Protein AF-A0A327K2B7-F1 (afdb_monomer_lite)

InterPro domains:
  IPR031571 Flp pilus assembly protein RcpC/CpaB domain [PF16976] (1-50)

Sequence (84 aa):
MRVLAVDQTVQEREGEPVVIGKTATLEVTPREAEVVTAAASSGTLSLALRSMADADDADTAIDRNRSSTVKVIRFGDEQLVKTQ

Structure (mmCIF, N/CA/C/O backbone):
data_AF-A0A327K2B7-F1
#
_entry.id   AF-A0A327K2B7-F1
#
loop_
_atom_site.group_PDB
_atom_site.id
_atom_site.type_symbol
_atom_site.label_atom_id
_atom_site.label_alt_id
_atom_site.label_comp_id
_atom_site.label_asym_id
_atom_site.label_entity_id
_atom_site.label_seq_id
_atom_site.pdbx_PDB_ins_code
_atom_site.Cartn_x
_atom_site.Cartn_y
_atom_site.Cartn_z
_atom_site.occupancy
_atom_site.B_iso_or_equiv
_atom_site.auth_seq_id
_atom_site.auth_comp_id
_atom_site.auth_asym_id
_atom_site.auth_atom_id
_atom_site.pdbx_PDB_model_num
ATOM 1 N N . MET A 1 1 ? 5.547 -2.500 -6.126 1.00 87.69 1 MET A N 1
ATOM 2 C CA . MET A 1 1 ? 4.804 -1.478 -5.349 1.00 87.69 1 MET A CA 1
ATOM 3 C C . MET A 1 1 ? 5.226 -1.445 -3.884 1.00 87.69 1 MET A C 1
ATOM 5 O O . MET A 1 1 ? 5.416 -2.504 -3.292 1.00 87.69 1 MET A O 1
ATOM 9 N N . ARG A 1 2 ? 5.325 -0.249 -3.293 1.00 90.50 2 ARG A N 1
ATOM 10 C CA . ARG A 1 2 ? 5.558 -0.018 -1.851 1.00 90.50 2 ARG A CA 1
ATOM 11 C C . ARG A 1 2 ? 4.556 1.013 -1.321 1.00 90.50 2 ARG A C 1
ATOM 13 O O . ARG A 1 2 ? 3.942 1.729 -2.104 1.00 90.50 2 ARG A O 1
ATOM 20 N N . VAL A 1 3 ? 4.386 1.100 -0.006 1.00 91.31 3 VAL A N 1
ATOM 21 C CA . VAL A 1 3 ? 3.565 2.138 0.643 1.00 91.31 3 VAL A CA 1
ATOM 22 C C . VAL A 1 3 ? 4.496 3.235 1.156 1.00 91.31 3 VAL A C 1
ATOM 24 O O . VAL A 1 3 ? 5.460 2.930 1.852 1.00 91.31 3 VAL A O 1
ATOM 27 N N . LEU A 1 4 ? 4.212 4.493 0.810 1.00 91.12 4 LEU A N 1
ATOM 28 C CA . LEU A 1 4 ? 4.984 5.671 1.230 1.00 91.12 4 LEU A CA 1
ATOM 29 C C . LEU A 1 4 ? 4.402 6.342 2.472 1.00 91.12 4 LEU A C 1
ATOM 31 O O . LEU A 1 4 ? 5.146 6.854 3.303 1.00 91.12 4 LEU A O 1
ATOM 35 N N . ALA A 1 5 ? 3.074 6.371 2.585 1.00 89.44 5 ALA A N 1
ATOM 36 C CA . ALA A 1 5 ? 2.379 7.011 3.694 1.00 89.44 5 ALA A CA 1
ATOM 37 C C . ALA A 1 5 ? 1.041 6.325 3.971 1.00 89.44 5 ALA A C 1
ATOM 39 O O . ALA A 1 5 ? 0.433 5.751 3.066 1.00 89.44 5 ALA A O 1
ATOM 40 N N . VAL A 1 6 ? 0.574 6.425 5.215 1.00 87.88 6 VAL A N 1
ATOM 41 C CA . VAL A 1 6 ? -0.761 5.996 5.638 1.00 87.88 6 VAL A CA 1
ATOM 42 C C . VAL A 1 6 ? -1.375 7.117 6.471 1.00 87.88 6 VAL A C 1
ATOM 44 O O . VAL A 1 6 ? -0.745 7.594 7.411 1.00 87.88 6 VAL A O 1
ATOM 47 N N . ASP A 1 7 ? -2.595 7.530 6.132 1.00 84.44 7 ASP A N 1
ATOM 48 C CA . ASP A 1 7 ? -3.390 8.445 6.952 1.00 84.44 7 ASP A CA 1
ATOM 49 C C . ASP A 1 7 ? -3.950 7.670 8.147 1.00 84.44 7 ASP A C 1
ATOM 51 O O . ASP A 1 7 ? -4.943 6.941 8.038 1.00 84.44 7 ASP A O 1
ATOM 55 N N . GLN A 1 8 ? -3.218 7.749 9.255 1.00 76.88 8 GLN A N 1
ATOM 56 C CA . GLN A 1 8 ? -3.479 7.025 10.487 1.00 76.88 8 GLN A CA 1
ATOM 57 C C . GLN A 1 8 ? -4.212 7.922 11.480 1.00 76.88 8 GLN A C 1
ATOM 59 O O . GLN A 1 8 ? -3.693 8.941 11.927 1.00 76.88 8 GLN A O 1
ATOM 64 N N . THR A 1 9 ? -5.408 7.500 11.884 1.00 74.94 9 THR A N 1
ATOM 65 C CA . THR A 1 9 ? -6.081 8.058 13.059 1.00 74.94 9 THR A CA 1
ATOM 66 C C . THR A 1 9 ? -5.860 7.119 14.237 1.00 74.94 9 THR A C 1
ATOM 68 O O . THR A 1 9 ? -6.209 5.939 14.161 1.00 74.94 9 THR A O 1
ATOM 71 N N . VAL A 1 10 ? -5.299 7.635 15.329 1.00 74.56 10 VAL A N 1
ATOM 72 C CA . VAL A 1 10 ? -5.202 6.898 16.594 1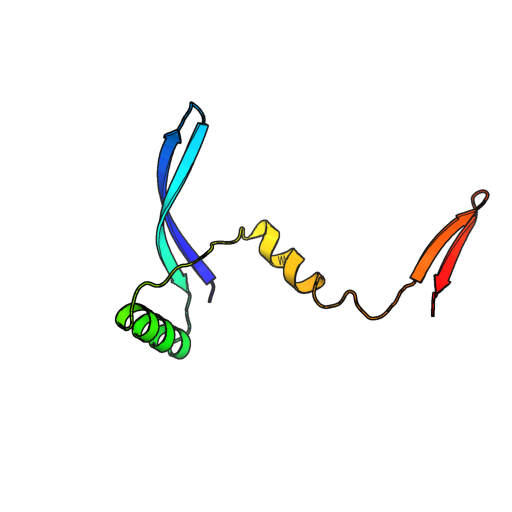.00 74.56 10 VAL A CA 1
ATOM 73 C C . VAL A 1 10 ? -6.559 6.973 17.288 1.00 74.56 10 VAL A C 1
ATOM 75 O O . VAL A 1 10 ? -7.077 8.066 17.516 1.00 74.56 10 VAL A O 1
ATOM 78 N N . GLN A 1 11 ? -7.154 5.823 17.588 1.00 70.75 11 GLN A N 1
ATOM 79 C CA . GLN A 1 11 ? -8.389 5.717 18.363 1.00 70.75 11 GLN A CA 1
ATOM 80 C C . GLN A 1 11 ? -8.156 4.804 19.558 1.00 70.75 11 GLN A C 1
ATOM 82 O O . GLN A 1 11 ? -7.462 3.803 19.439 1.00 70.75 11 GLN A O 1
ATOM 87 N N . GLU A 1 12 ? -8.761 5.112 20.698 1.00 75.19 12 GLU A N 1
ATOM 88 C CA . GLU A 1 12 ? -8.772 4.186 21.826 1.00 75.19 12 GLU A CA 1
ATOM 89 C C . GLU A 1 12 ? -9.940 3.218 21.671 1.00 75.19 12 GLU A C 1
ATOM 91 O O . GLU A 1 12 ? -11.104 3.624 21.611 1.00 75.19 12 GLU A O 1
ATOM 96 N N . ARG A 1 13 ? -9.634 1.924 21.616 1.00 73.69 13 ARG A N 1
ATOM 97 C CA . ARG A 1 13 ? -10.636 0.869 21.707 1.00 73.69 13 ARG A CA 1
ATOM 98 C C . ARG A 1 13 ? -10.300 0.014 22.915 1.00 73.69 13 ARG A C 1
ATOM 100 O O . ARG A 1 13 ? -9.202 -0.512 23.001 1.00 73.69 13 ARG A O 1
ATOM 107 N N . GLU A 1 14 ? -11.246 -0.109 23.846 1.00 78.44 14 GLU A N 1
ATOM 108 C CA . GLU A 1 14 ? -11.083 -0.946 25.050 1.00 78.44 14 GLU A CA 1
ATOM 109 C C . GLU A 1 14 ? -9.864 -0.544 25.917 1.00 78.44 14 GLU A C 1
ATOM 111 O O . GLU A 1 14 ? -9.327 -1.351 26.665 1.00 78.44 14 GLU A O 1
ATOM 116 N N . GLY A 1 15 ? -9.454 0.730 25.847 1.00 81.44 15 GLY A N 1
ATOM 117 C CA . GLY A 1 15 ? -8.289 1.263 26.565 1.00 81.44 15 GLY A CA 1
ATOM 118 C C . GLY A 1 15 ? -6.949 1.062 25.849 1.00 81.44 15 GLY A C 1
ATOM 119 O O . GLY A 1 15 ? -5.927 1.509 26.365 1.00 81.44 15 GLY A O 1
ATOM 120 N N . GLU A 1 16 ? -6.937 0.442 24.664 1.00 77.00 16 GLU A N 1
ATOM 121 C CA . GLU A 1 16 ? -5.736 0.272 23.845 1.00 77.00 16 GLU A CA 1
ATOM 122 C C . GLU A 1 16 ? -5.732 1.236 22.645 1.00 77.00 16 GLU A C 1
ATOM 124 O O . GLU A 1 16 ? -6.759 1.396 21.970 1.00 77.00 16 GLU A O 1
ATOM 129 N N . PRO A 1 17 ? -4.591 1.884 22.339 1.00 70.44 17 PRO A N 1
ATOM 130 C CA . PRO A 1 17 ? -4.464 2.724 21.158 1.00 70.44 17 PRO A CA 1
ATOM 131 C C . PRO A 1 17 ? -4.448 1.848 19.898 1.00 70.44 17 PRO A C 1
ATOM 133 O O . PRO A 1 17 ? -3.463 1.183 19.584 1.00 70.44 17 PRO A O 1
ATOM 136 N N . VAL A 1 18 ? -5.542 1.872 19.144 1.00 76.00 18 VAL A N 1
ATOM 137 C CA . VAL A 1 18 ? -5.672 1.230 17.838 1.00 76.00 18 VAL A CA 1
ATOM 138 C C . VAL A 1 18 ? -5.410 2.259 16.746 1.00 76.00 18 VAL A C 1
ATOM 140 O O . VAL A 1 18 ? -6.056 3.304 16.660 1.00 76.00 18 VAL A O 1
ATOM 143 N N . VAL A 1 19 ? -4.464 1.941 15.869 1.00 69.50 19 VAL A N 1
ATOM 144 C CA . VAL A 1 19 ? -4.144 2.763 14.705 1.00 69.50 19 VAL A CA 1
ATOM 145 C C . VAL A 1 19 ? -5.013 2.325 13.530 1.00 69.50 19 VAL A C 1
ATOM 147 O O . VAL A 1 19 ? -4.842 1.228 13.001 1.00 69.50 19 VAL A O 1
ATOM 150 N N . ILE A 1 20 ? -5.939 3.182 13.098 1.00 75.31 20 ILE A N 1
ATOM 151 C CA . ILE A 1 20 ? -6.773 2.926 11.919 1.00 75.31 20 ILE A CA 1
ATOM 152 C C . ILE A 1 20 ? -6.235 3.754 10.755 1.00 75.31 20 ILE A C 1
ATOM 154 O O . ILE A 1 20 ? -6.394 4.974 10.721 1.00 75.31 20 ILE A O 1
ATOM 158 N N . GLY A 1 21 ? -5.608 3.078 9.793 1.00 71.94 21 GLY A N 1
ATOM 159 C CA . GLY A 1 21 ? -5.232 3.666 8.510 1.00 71.94 21 GLY A CA 1
ATOM 160 C C . GLY A 1 21 ? -6.400 3.609 7.530 1.00 71.94 21 GLY A C 1
ATOM 161 O O . GLY A 1 21 ? -6.790 2.513 7.135 1.00 71.94 21 GLY A O 1
ATOM 162 N N . LYS A 1 22 ? -6.972 4.753 7.138 1.00 74.56 22 LYS A N 1
ATOM 163 C CA . LYS A 1 22 ? -8.076 4.782 6.151 1.00 74.56 22 LYS A CA 1
ATOM 164 C C . LYS A 1 22 ? -7.592 4.937 4.711 1.00 74.56 22 LYS A C 1
ATOM 166 O O . LYS A 1 22 ? -8.253 4.457 3.795 1.00 74.56 22 LYS A O 1
ATOM 171 N N . THR A 1 23 ? -6.438 5.573 4.524 1.00 85.31 23 THR A N 1
ATOM 172 C CA . THR A 1 23 ? -5.892 5.913 3.205 1.00 85.31 23 THR A CA 1
ATOM 173 C C . THR A 1 23 ? -4.406 5.590 3.169 1.00 85.31 23 THR A C 1
ATOM 175 O O . THR A 1 23 ? -3.706 5.852 4.144 1.00 85.31 23 THR A O 1
ATOM 178 N N . ALA A 1 24 ? -3.909 5.049 2.056 1.00 89.50 24 ALA A N 1
ATOM 179 C CA . ALA A 1 24 ? -2.487 4.793 1.842 1.00 89.50 24 ALA A CA 1
ATOM 180 C C . ALA A 1 24 ? -2.011 5.414 0.522 1.00 89.50 24 ALA A C 1
ATOM 182 O O . ALA A 1 24 ? -2.704 5.338 -0.492 1.00 89.50 24 ALA A O 1
ATOM 183 N N . THR A 1 25 ? -0.812 5.992 0.533 1.00 91.75 25 THR A N 1
ATOM 184 C CA . THR A 1 25 ? -0.122 6.511 -0.655 1.00 91.75 25 THR A CA 1
ATOM 185 C C . THR A 1 25 ? 0.878 5.468 -1.137 1.00 91.75 25 THR A C 1
ATOM 187 O O . THR A 1 25 ? 1.732 5.036 -0.361 1.00 91.75 25 THR A O 1
ATOM 190 N N . LEU A 1 26 ? 0.786 5.061 -2.405 1.00 93.56 26 LEU A N 1
ATOM 191 C CA . LEU A 1 26 ? 1.605 3.991 -2.980 1.00 93.56 26 LEU A CA 1
ATOM 192 C C . LEU A 1 26 ? 2.715 4.544 -3.882 1.00 93.56 26 LEU A C 1
ATOM 194 O O . LEU A 1 26 ? 2.472 5.411 -4.717 1.00 93.56 26 LEU A O 1
ATOM 198 N N . GLU A 1 27 ? 3.915 3.987 -3.749 1.00 94.88 27 GLU A N 1
ATOM 199 C CA . GLU A 1 27 ? 4.988 4.103 -4.733 1.00 94.88 27 GLU A CA 1
ATOM 200 C C . GLU A 1 27 ? 4.798 3.027 -5.804 1.00 94.88 27 GLU A C 1
ATOM 202 O O . GLU A 1 27 ? 4.830 1.820 -5.514 1.00 94.88 27 GLU A O 1
ATOM 207 N N . VAL A 1 28 ? 4.584 3.473 -7.040 1.00 96.69 28 VAL A N 1
ATOM 208 C CA . VAL A 1 28 ? 4.266 2.619 -8.186 1.00 96.69 28 VAL A CA 1
ATOM 209 C C . VAL A 1 28 ? 5.002 3.090 -9.438 1.00 96.69 28 VAL A C 1
ATOM 211 O O . VAL A 1 28 ? 5.262 4.277 -9.625 1.00 96.69 28 VAL A O 1
ATOM 214 N N . THR A 1 29 ? 5.304 2.153 -10.328 1.00 97.88 29 THR A N 1
ATOM 215 C CA . THR A 1 29 ? 5.718 2.438 -11.708 1.00 97.88 29 THR A CA 1
ATOM 216 C C . THR A 1 29 ? 4.517 2.872 -12.568 1.00 97.88 29 THR A C 1
ATOM 218 O O . THR A 1 29 ? 3.375 2.593 -12.198 1.00 97.88 29 THR A O 1
ATOM 221 N N . PRO A 1 30 ? 4.722 3.486 -13.754 1.00 97.50 30 PRO A N 1
ATOM 222 C CA . PRO A 1 30 ? 3.611 3.872 -14.634 1.00 97.50 30 PRO A CA 1
ATOM 223 C C . PRO A 1 30 ? 2.681 2.704 -14.992 1.00 97.50 30 PRO A C 1
ATOM 225 O O . PRO A 1 30 ? 1.463 2.823 -14.906 1.00 97.50 30 PRO A O 1
ATOM 228 N N . ARG A 1 31 ? 3.257 1.535 -15.297 1.00 97.19 31 ARG A N 1
ATOM 229 C CA . ARG A 1 31 ? 2.492 0.318 -15.598 1.00 97.19 31 ARG A CA 1
ATOM 230 C C . ARG A 1 31 ? 1.684 -0.172 -14.394 1.00 97.19 31 ARG A C 1
ATOM 232 O O . ARG A 1 31 ? 0.552 -0.614 -14.546 1.00 97.19 31 ARG A O 1
ATOM 239 N N . GLU A 1 32 ? 2.268 -0.128 -13.201 1.00 97.06 32 GLU A N 1
ATOM 240 C CA . GLU A 1 32 ? 1.582 -0.494 -11.958 1.00 97.06 32 GLU A CA 1
ATOM 241 C C . GLU A 1 32 ? 0.427 0.472 -11.641 1.00 97.06 32 GLU A C 1
ATOM 243 O O . GLU A 1 32 ? -0.629 0.021 -11.200 1.00 97.06 32 GLU A O 1
ATOM 248 N N . ALA A 1 33 ? 0.591 1.771 -11.915 1.00 95.94 33 ALA A N 1
ATOM 249 C CA . ALA A 1 33 ? -0.455 2.774 -11.721 1.00 95.94 33 ALA A CA 1
ATOM 250 C C . ALA A 1 33 ? -1.698 2.477 -12.572 1.00 95.94 33 ALA A C 1
ATOM 252 O O . ALA A 1 33 ? -2.805 2.449 -12.040 1.00 95.94 33 ALA A O 1
ATOM 253 N N . GLU A 1 34 ? -1.516 2.175 -13.861 1.00 97.19 34 GLU A N 1
ATOM 254 C CA . GLU A 1 34 ? -2.617 1.798 -14.758 1.00 97.19 34 GLU A CA 1
ATOM 255 C C . GLU A 1 34 ? -3.405 0.596 -14.218 1.00 97.19 34 GLU A C 1
ATOM 257 O O . GLU A 1 34 ? -4.637 0.619 -14.190 1.00 97.19 34 GLU A O 1
ATOM 262 N N . VAL A 1 35 ? -2.699 -0.430 -13.727 1.00 96.12 35 VAL A N 1
ATOM 263 C CA . VAL A 1 35 ? -3.313 -1.638 -13.155 1.00 96.12 35 VAL A CA 1
ATOM 264 C C . VAL A 1 35 ? -4.114 -1.313 -11.895 1.00 96.12 35 VAL A C 1
ATOM 266 O O . VAL A 1 35 ? -5.249 -1.768 -11.769 1.00 96.12 35 VAL A O 1
ATOM 269 N N . VAL A 1 36 ? -3.562 -0.521 -10.971 1.00 94.75 36 VAL A N 1
ATOM 270 C CA . VAL A 1 36 ? -4.254 -0.149 -9.724 1.00 94.75 36 VAL A CA 1
ATOM 271 C C . VAL A 1 36 ? -5.485 0.699 -10.017 1.00 94.75 36 VAL A C 1
ATOM 273 O O . VAL A 1 36 ? -6.549 0.440 -9.457 1.00 94.75 36 VAL A O 1
ATOM 276 N N . THR A 1 37 ? -5.372 1.676 -10.918 1.00 94.75 37 THR A N 1
ATOM 277 C CA . TH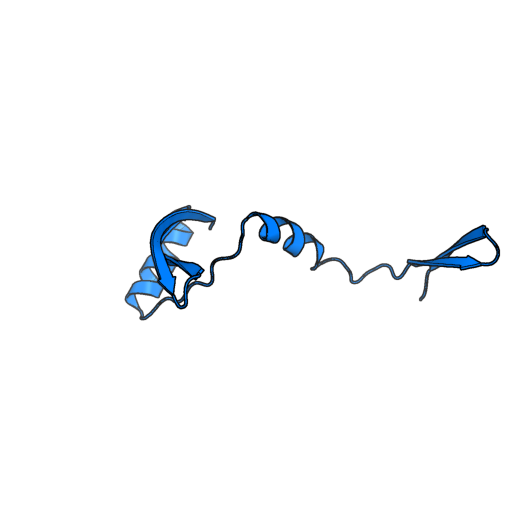R A 1 37 ? -6.499 2.526 -11.313 1.00 94.75 37 THR A CA 1
ATOM 278 C C . THR A 1 37 ? -7.601 1.717 -11.994 1.00 94.75 37 THR A C 1
ATOM 280 O O . THR A 1 37 ? -8.772 1.900 -11.666 1.00 94.75 37 THR A O 1
ATOM 283 N N . ALA A 1 38 ? -7.251 0.791 -12.890 1.00 97.06 38 ALA A N 1
ATOM 284 C CA . ALA A 1 38 ? -8.221 -0.095 -13.530 1.00 97.06 38 ALA A CA 1
ATOM 285 C C . ALA A 1 38 ? -8.884 -1.057 -12.526 1.00 97.06 38 ALA A C 1
ATOM 287 O O . ALA A 1 38 ? -10.097 -1.247 -12.556 1.00 97.06 38 ALA A O 1
ATOM 288 N N . ALA A 1 39 ? -8.114 -1.636 -11.600 1.00 95.06 39 ALA A N 1
ATOM 289 C CA . ALA A 1 39 ? -8.655 -2.507 -10.558 1.00 95.06 39 ALA A CA 1
ATOM 290 C C . ALA A 1 39 ? -9.629 -1.747 -9.642 1.00 95.06 39 ALA A C 1
ATOM 292 O O . ALA A 1 39 ? -10.728 -2.232 -9.377 1.00 95.06 39 ALA A O 1
ATOM 293 N N . ALA A 1 40 ? -9.268 -0.533 -9.220 1.00 92.31 40 ALA A N 1
ATOM 294 C CA . ALA A 1 40 ? -10.115 0.309 -8.380 1.00 92.31 40 ALA A CA 1
ATOM 295 C C . ALA A 1 40 ? -11.386 0.799 -9.098 1.00 92.31 40 ALA A C 1
ATOM 297 O O . ALA A 1 40 ? -12.427 0.936 -8.464 1.00 92.31 40 ALA A O 1
ATOM 298 N N . SER A 1 41 ? -11.341 1.050 -10.412 1.00 95.38 41 SER A N 1
ATOM 299 C CA . SER A 1 41 ? -12.548 1.414 -11.170 1.00 95.38 41 SER A CA 1
ATOM 300 C C . SER A 1 41 ? -13.475 0.220 -11.415 1.00 95.38 41 SER A C 1
ATOM 302 O O . SER A 1 41 ? -14.683 0.403 -11.559 1.00 95.38 41 SER A O 1
ATOM 304 N N . SER A 1 42 ? -12.930 -1.000 -11.424 1.00 96.69 42 SER A N 1
ATOM 305 C CA . SER A 1 42 ? -13.705 -2.233 -11.599 1.00 96.69 42 SER A CA 1
ATOM 306 C C . SER A 1 42 ? -14.482 -2.670 -10.350 1.00 96.69 42 SER A C 1
ATOM 308 O O . SER A 1 42 ? -15.412 -3.469 -10.462 1.00 96.69 42 SER A O 1
ATOM 310 N N . GLY A 1 43 ? -14.132 -2.159 -9.163 1.00 93.31 43 GLY A N 1
ATOM 311 C CA . GLY A 1 43 ? -14.784 -2.528 -7.908 1.00 93.31 43 GLY A CA 1
ATOM 312 C C . GLY A 1 43 ? -13.969 -2.172 -6.664 1.00 93.31 43 GLY A C 1
ATOM 313 O O . GLY A 1 43 ? -13.117 -1.289 -6.676 1.00 93.31 43 GLY A O 1
ATOM 314 N N . THR A 1 44 ? -14.237 -2.857 -5.551 1.00 92.06 44 THR A N 1
ATOM 315 C CA . THR A 1 44 ? -13.538 -2.602 -4.284 1.00 92.06 44 THR A CA 1
ATOM 316 C C . THR A 1 44 ? -12.169 -3.276 -4.261 1.00 92.06 44 THR A C 1
ATOM 318 O O . THR A 1 44 ? -12.070 -4.502 -4.291 1.00 92.06 44 THR A O 1
ATOM 321 N N . LEU A 1 45 ? -11.111 -2.475 -4.130 1.00 89.81 45 LEU A N 1
ATOM 322 C CA . LEU A 1 45 ? -9.761 -2.963 -3.868 1.00 89.81 45 LEU A CA 1
ATOM 323 C C . LEU A 1 45 ? -9.539 -3.099 -2.355 1.00 89.81 45 LEU A C 1
ATOM 325 O O . LEU A 1 45 ? -9.656 -2.123 -1.618 1.00 89.81 45 LEU A O 1
ATOM 329 N N . SER A 1 46 ? -9.200 -4.304 -1.895 1.00 89.75 46 SER A N 1
ATOM 330 C CA . SER A 1 46 ? -8.789 -4.559 -0.510 1.00 89.75 46 SER A CA 1
ATOM 331 C C . SER A 1 46 ? -7.284 -4.796 -0.455 1.00 89.75 46 SER A C 1
ATOM 333 O O . SER A 1 46 ? -6.741 -5.549 -1.263 1.00 89.75 46 SER A O 1
ATOM 335 N N . LEU A 1 47 ? -6.608 -4.143 0.489 1.00 88.88 47 LEU A N 1
ATOM 336 C CA . LEU A 1 47 ? -5.161 -4.213 0.667 1.00 88.88 47 LEU A CA 1
ATOM 337 C C . LEU A 1 47 ? -4.853 -4.640 2.102 1.00 88.88 47 LEU A C 1
ATOM 339 O O . LEU A 1 47 ? -5.361 -4.048 3.052 1.00 88.88 47 LEU A O 1
ATOM 343 N N . ALA A 1 48 ? -3.989 -5.640 2.253 1.00 86.88 48 ALA A N 1
ATOM 344 C CA . ALA A 1 48 ? -3.434 -6.034 3.541 1.00 86.88 48 ALA A CA 1
ATOM 345 C C . ALA A 1 48 ? -2.020 -5.458 3.665 1.00 86.88 48 ALA A C 1
ATOM 347 O O . ALA A 1 48 ? -1.115 -5.846 2.923 1.00 86.88 48 ALA A O 1
ATOM 348 N N . LEU A 1 49 ? -1.839 -4.512 4.586 1.0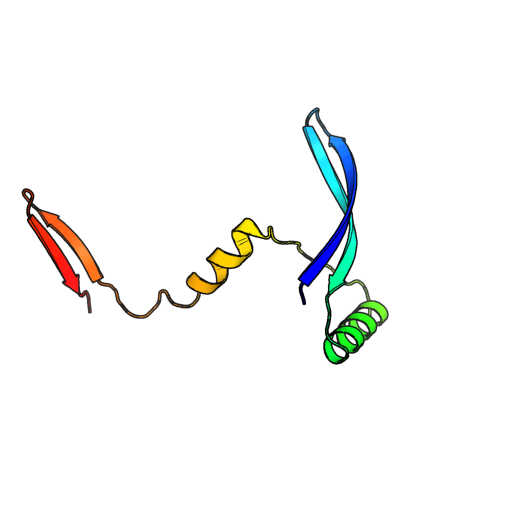0 86.44 49 LEU A N 1
ATOM 349 C CA . LEU A 1 49 ? -0.542 -3.892 4.833 1.00 86.44 49 LEU A CA 1
ATOM 350 C C . LEU A 1 49 ? 0.321 -4.822 5.687 1.00 86.44 49 LEU A C 1
ATOM 352 O O . LEU A 1 49 ? -0.118 -5.294 6.734 1.00 86.44 49 LEU A O 1
ATOM 356 N N . ARG A 1 50 ? 1.550 -5.074 5.235 1.00 83.62 50 ARG A N 1
ATOM 357 C CA . ARG A 1 50 ? 2.565 -5.797 6.006 1.00 83.62 50 ARG A CA 1
ATOM 358 C C . ARG A 1 50 ? 3.583 -4.818 6.570 1.00 83.62 50 ARG A C 1
ATOM 360 O O . ARG A 1 50 ? 3.939 -3.847 5.901 1.00 83.62 50 ARG A O 1
ATOM 367 N N . SER A 1 51 ? 4.026 -5.084 7.797 1.00 81.31 51 SER A N 1
ATOM 368 C CA . SER A 1 5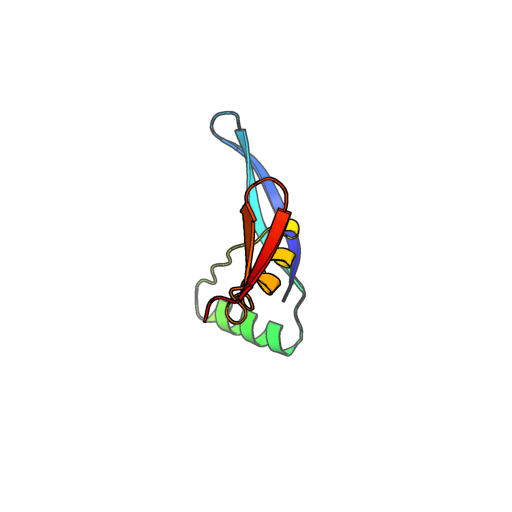1 ? 5.106 -4.335 8.437 1.00 81.31 51 SER A CA 1
ATOM 369 C C . SER A 1 51 ? 6.360 -4.389 7.570 1.00 81.31 51 SER A C 1
ATOM 371 O O . SER A 1 51 ? 6.676 -5.431 6.998 1.00 81.31 51 SER A O 1
ATOM 373 N N . MET A 1 52 ? 7.090 -3.276 7.494 1.00 79.88 52 MET A N 1
ATOM 374 C CA . MET A 1 52 ? 8.384 -3.254 6.810 1.00 79.88 52 MET A CA 1
ATOM 375 C C . MET A 1 52 ? 9.409 -4.154 7.501 1.00 79.88 52 MET A C 1
ATOM 377 O O . MET A 1 52 ? 10.224 -4.748 6.810 1.00 79.88 52 MET A O 1
ATOM 381 N N . ALA A 1 53 ? 9.344 -4.287 8.830 1.00 79.81 53 ALA A N 1
ATOM 382 C CA . ALA A 1 53 ? 10.252 -5.158 9.577 1.00 79.81 53 ALA A CA 1
ATOM 383 C C . ALA A 1 53 ? 10.063 -6.640 9.210 1.00 79.81 53 ALA A C 1
ATOM 385 O O . ALA A 1 53 ? 11.035 -7.377 9.129 1.00 79.81 53 ALA A O 1
ATOM 386 N N . ASP A 1 54 ? 8.825 -7.050 8.919 1.00 74.12 54 ASP A N 1
ATOM 387 C CA . ASP A 1 54 ? 8.496 -8.440 8.579 1.00 74.12 54 ASP A CA 1
ATOM 388 C C . ASP A 1 54 ? 8.651 -8.725 7.072 1.00 74.12 54 ASP A C 1
ATOM 390 O O . ASP A 1 54 ? 8.582 -9.876 6.635 1.00 74.12 54 ASP A O 1
ATOM 394 N N . ALA A 1 55 ? 8.799 -7.681 6.249 1.00 69.56 55 ALA A N 1
ATOM 395 C CA . ALA A 1 55 ? 8.844 -7.805 4.795 1.00 69.56 55 ALA A CA 1
ATOM 396 C C . ALA A 1 55 ? 10.151 -8.441 4.296 1.00 69.56 55 ALA A C 1
ATOM 398 O O . ALA A 1 55 ? 10.120 -9.161 3.299 1.00 69.56 55 ALA A O 1
ATOM 399 N N . ASP A 1 56 ? 11.263 -8.220 5.002 1.00 65.62 56 ASP A N 1
ATOM 400 C CA . ASP A 1 56 ? 12.584 -8.735 4.620 1.00 65.62 56 ASP A CA 1
ATOM 401 C C . ASP A 1 56 ? 12.748 -10.237 4.947 1.00 65.62 56 ASP A C 1
ATOM 403 O O . ASP A 1 56 ? 13.471 -10.957 4.256 1.00 65.62 56 ASP A O 1
ATOM 407 N N . ASP A 1 57 ? 12.012 -10.757 5.936 1.00 60.97 57 ASP A N 1
ATOM 408 C CA . ASP A 1 57 ? 12.071 -12.173 6.333 1.00 60.97 57 ASP A CA 1
ATOM 409 C C . ASP A 1 57 ? 11.289 -13.101 5.387 1.00 60.97 57 ASP A C 1
ATOM 411 O O . ASP A 1 57 ? 11.587 -14.294 5.272 1.00 60.97 57 ASP A O 1
ATOM 415 N N . ALA A 1 58 ? 10.291 -12.579 4.670 1.00 56.97 58 ALA A N 1
ATOM 416 C CA . ALA A 1 58 ? 9.451 -13.384 3.785 1.00 56.97 58 ALA A CA 1
ATOM 417 C C . ALA A 1 58 ? 10.191 -13.860 2.521 1.00 56.97 58 ALA A C 1
ATOM 419 O O . ALA A 1 58 ? 9.885 -14.942 2.013 1.00 56.97 58 ALA A O 1
ATOM 420 N N . ASP A 1 59 ? 11.193 -13.112 2.051 1.00 55.59 59 ASP A N 1
ATOM 421 C CA . ASP A 1 59 ? 11.974 -13.476 0.859 1.00 55.59 59 ASP A CA 1
ATOM 422 C C . ASP A 1 59 ? 12.935 -14.654 1.130 1.00 55.59 59 ASP A C 1
ATOM 424 O O . ASP A 1 59 ? 13.329 -15.378 0.219 1.00 55.59 59 ASP A O 1
ATOM 428 N N . THR A 1 60 ? 13.234 -14.943 2.405 1.00 52.03 60 THR A N 1
ATOM 429 C CA . THR A 1 60 ? 14.023 -16.124 2.816 1.00 52.03 60 THR A CA 1
ATOM 430 C C . THR A 1 60 ? 13.174 -17.355 3.154 1.00 52.03 60 THR A C 1
ATOM 432 O O . THR A 1 60 ? 13.713 -18.439 3.402 1.00 52.03 60 THR A O 1
ATOM 435 N N . ALA A 1 61 ? 11.842 -17.245 3.163 1.00 52.44 61 ALA A N 1
ATOM 436 C CA . ALA A 1 61 ? 10.958 -18.383 3.422 1.00 52.44 61 ALA A CA 1
ATOM 437 C C . ALA A 1 61 ? 10.682 -19.229 2.164 1.00 52.44 61 ALA A C 1
ATOM 439 O O . ALA A 1 61 ? 10.356 -20.411 2.286 1.00 52.44 61 ALA A O 1
ATOM 440 N N . ILE A 1 62 ? 10.852 -18.658 0.964 1.00 54.16 62 ILE A N 1
ATOM 441 C CA . ILE A 1 62 ? 10.551 -19.332 -0.313 1.00 54.16 62 ILE A CA 1
ATOM 442 C C . ILE A 1 62 ? 11.717 -20.235 -0.786 1.00 54.16 62 ILE A C 1
ATOM 444 O O . ILE A 1 62 ? 11.532 -21.057 -1.679 1.00 54.16 62 ILE A O 1
ATOM 448 N N . ASP A 1 63 ? 12.884 -20.187 -0.124 1.00 51.53 63 ASP A N 1
ATOM 449 C CA . ASP A 1 63 ? 14.077 -20.988 -0.469 1.00 51.53 63 ASP A CA 1
ATOM 450 C C . ASP A 1 63 ? 14.540 -21.964 0.636 1.00 51.53 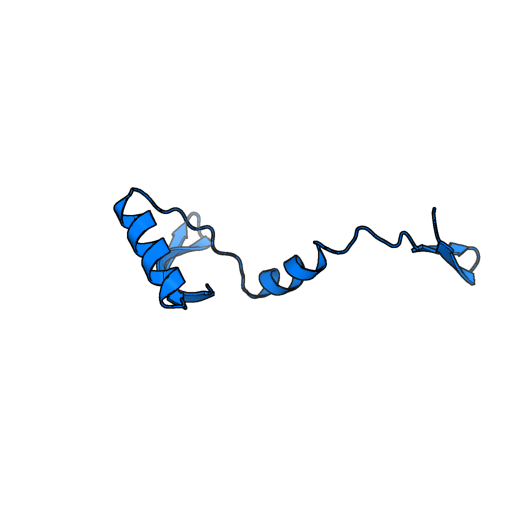63 ASP A C 1
ATOM 452 O O . ASP A 1 63 ? 15.716 -22.288 0.774 1.00 51.53 63 ASP A O 1
ATOM 456 N N . ARG A 1 64 ? 13.624 -22.479 1.469 1.00 54.81 64 ARG A N 1
ATOM 457 C CA . ARG A 1 64 ? 13.982 -23.494 2.491 1.00 54.81 64 ARG A CA 1
ATOM 458 C C . ARG A 1 64 ? 13.868 -24.944 2.016 1.00 54.81 64 ARG A C 1
ATOM 460 O O . ARG A 1 64 ? 13.990 -25.858 2.825 1.00 54.81 64 ARG A O 1
ATOM 467 N N . ASN A 1 65 ? 13.653 -25.185 0.721 1.00 59.62 65 ASN A N 1
ATOM 468 C CA . ASN A 1 65 ? 13.319 -26.522 0.217 1.00 59.62 65 ASN A CA 1
ATOM 469 C C . ASN A 1 65 ? 14.472 -27.311 -0.450 1.00 59.62 65 ASN A C 1
ATOM 471 O O . ASN A 1 65 ? 14.178 -28.223 -1.218 1.00 59.62 65 ASN A O 1
ATOM 475 N N . ARG A 1 66 ? 15.771 -27.021 -0.220 1.00 60.75 66 ARG A N 1
ATOM 476 C CA . ARG A 1 66 ? 16.873 -27.835 -0.818 1.00 60.75 66 ARG A CA 1
ATOM 477 C C . ARG A 1 66 ? 18.167 -28.038 -0.012 1.00 60.75 66 ARG A C 1
ATOM 479 O O . ARG A 1 66 ? 19.224 -28.207 -0.610 1.00 60.75 66 ARG A O 1
ATOM 486 N N . SER A 1 67 ? 18.134 -28.129 1.316 1.00 61.25 67 SER A N 1
ATOM 487 C CA . SER A 1 67 ? 19.181 -28.896 2.021 1.00 61.25 67 SER A CA 1
ATOM 488 C C . SER A 1 67 ? 18.763 -29.192 3.450 1.00 61.25 67 SER A C 1
ATOM 490 O O . SER A 1 67 ? 18.941 -28.382 4.357 1.00 61.25 67 SER A O 1
ATOM 492 N N . SER A 1 68 ? 18.225 -30.381 3.671 1.00 66.88 68 SER A N 1
ATOM 493 C CA . SER A 1 68 ? 18.063 -30.917 5.009 1.00 66.88 68 SER A CA 1
ATOM 494 C C . SER A 1 68 ? 19.434 -31.358 5.534 1.00 66.88 68 SER A C 1
ATOM 496 O O . SER A 1 68 ? 19.865 -32.494 5.367 1.00 66.88 68 SER A O 1
ATOM 498 N N . THR A 1 69 ? 20.175 -30.413 6.112 1.00 68.88 69 THR A N 1
ATOM 499 C CA . THR A 1 69 ? 21.351 -30.701 6.941 1.00 68.88 69 THR A CA 1
ATOM 500 C C . THR A 1 69 ? 20.946 -30.505 8.395 1.00 68.88 69 THR A C 1
ATOM 502 O O . THR A 1 69 ? 20.677 -29.387 8.825 1.00 68.88 69 THR A O 1
ATOM 505 N N . VAL A 1 70 ? 20.867 -31.596 9.151 1.00 72.56 70 VAL A N 1
ATOM 506 C CA . VAL A 1 70 ? 20.538 -31.590 10.577 1.00 72.56 70 VAL A CA 1
ATOM 507 C C . VAL A 1 70 ? 21.838 -31.501 11.376 1.00 72.56 70 VAL A C 1
ATOM 509 O O . VAL A 1 70 ? 22.730 -32.334 11.217 1.00 72.56 70 VAL A O 1
ATOM 512 N N . LYS A 1 71 ? 21.958 -30.494 12.247 1.00 70.94 71 LYS A N 1
ATOM 513 C CA . LYS A 1 71 ? 23.040 -30.404 13.240 1.00 70.94 71 LYS A CA 1
ATOM 514 C C . LYS A 1 71 ? 22.672 -31.279 14.440 1.00 70.94 71 LYS A C 1
ATOM 516 O O . LYS A 1 71 ? 21.701 -30.989 15.133 1.00 70.94 71 LYS A O 1
ATOM 521 N N . VAL A 1 72 ? 23.433 -32.343 14.684 1.00 74.00 72 VAL A N 1
ATOM 522 C CA . VAL A 1 72 ? 23.256 -33.244 15.831 1.00 74.00 72 VAL A CA 1
ATOM 523 C C . VAL A 1 72 ? 24.391 -33.008 16.820 1.00 74.00 72 VAL A C 1
ATOM 525 O O . VAL A 1 72 ? 25.556 -33.037 16.439 1.00 74.00 72 VAL A O 1
ATOM 528 N N . ILE A 1 73 ? 24.055 -32.789 18.091 1.00 74.06 73 ILE A N 1
ATOM 529 C CA . ILE A 1 73 ? 25.032 -32.714 19.183 1.00 74.06 73 ILE A CA 1
ATOM 530 C C . ILE A 1 73 ? 24.869 -33.973 20.025 1.00 74.06 73 ILE A C 1
ATOM 532 O O . ILE A 1 73 ? 23.792 -34.219 20.574 1.00 74.06 73 ILE A O 1
ATOM 536 N N . ARG A 1 74 ? 25.923 -34.785 20.120 1.00 69.69 74 ARG A N 1
ATOM 537 C CA . ARG A 1 74 ? 25.925 -35.994 20.949 1.00 69.69 74 ARG A CA 1
ATOM 538 C C . ARG A 1 74 ? 27.214 -36.040 21.763 1.00 69.69 74 ARG A C 1
ATOM 540 O O . ARG A 1 74 ? 28.296 -35.983 21.203 1.00 69.69 74 ARG A O 1
ATOM 547 N N . PHE A 1 75 ? 27.080 -36.129 23.086 1.00 63.84 75 PHE A N 1
ATOM 548 C CA . PHE A 1 75 ? 28.199 -36.169 24.044 1.00 63.84 75 PHE A CA 1
ATOM 549 C C . PHE A 1 75 ? 29.181 -34.979 23.984 1.00 63.84 75 PHE A C 1
ATOM 551 O O . PHE A 1 75 ? 30.288 -35.085 24.496 1.00 63.84 75 PHE A O 1
ATOM 558 N N . GLY A 1 76 ? 28.761 -33.834 23.433 1.00 78.12 76 GLY A N 1
ATOM 559 C CA . GLY A 1 76 ? 29.585 -32.621 23.335 1.00 78.12 76 GLY A CA 1
ATOM 560 C C . GLY A 1 76 ? 30.254 -32.417 21.975 1.00 78.12 76 GLY A C 1
ATOM 561 O O . GLY A 1 76 ? 30.730 -31.317 21.716 1.00 78.12 76 GLY A O 1
ATOM 562 N N . ASP A 1 77 ? 30.207 -33.412 21.088 1.00 72.38 77 ASP A N 1
ATOM 563 C CA . ASP A 1 77 ? 30.697 -33.279 19.717 1.00 72.38 77 ASP A CA 1
ATOM 564 C C . ASP A 1 77 ? 29.563 -32.854 18.773 1.00 72.38 77 ASP A C 1
ATOM 566 O O . ASP A 1 77 ? 28.459 -33.416 18.785 1.00 72.38 77 ASP A O 1
ATOM 570 N N . GLU A 1 78 ? 29.832 -31.835 17.953 1.00 73.88 78 GLU A N 1
ATOM 571 C CA . GLU A 1 78 ? 28.895 -31.330 16.949 1.00 73.88 78 GLU A CA 1
ATOM 572 C C . GLU A 1 78 ? 29.097 -32.049 15.607 1.00 73.88 78 GLU A C 1
ATOM 574 O O . GLU A 1 78 ? 30.183 -32.010 15.030 1.00 73.88 78 GLU A O 1
ATOM 579 N N . GLN A 1 79 ? 28.040 -32.663 15.065 1.00 72.19 79 GLN A N 1
ATOM 580 C CA . GLN A 1 79 ? 28.078 -33.326 13.761 1.00 72.19 79 GLN A CA 1
ATOM 581 C C . GLN A 1 79 ? 26.961 -32.825 12.837 1.00 72.19 79 GLN A C 1
ATOM 583 O O . GLN A 1 79 ? 25.777 -32.858 13.173 1.00 72.19 79 GLN A O 1
ATOM 588 N N . LEU A 1 80 ? 27.338 -32.383 11.636 1.00 76.94 80 LEU A N 1
ATOM 589 C CA . LEU A 1 80 ? 26.408 -32.004 10.571 1.00 76.94 80 LEU A CA 1
ATOM 590 C C . LEU A 1 80 ? 26.057 -33.241 9.735 1.00 76.94 80 LEU A C 1
ATOM 592 O O . LEU A 1 80 ? 26.934 -33.838 9.110 1.00 76.94 80 LEU A O 1
ATOM 596 N N . VAL A 1 81 ? 24.780 -33.624 9.712 1.00 76.06 81 VAL A N 1
ATOM 597 C CA . VAL A 1 81 ? 24.283 -34.799 8.984 1.00 76.06 81 VAL A CA 1
ATOM 598 C C . VAL A 1 81 ? 23.358 -34.342 7.864 1.00 76.06 81 VAL A C 1
ATOM 600 O O . VAL A 1 81 ? 22.317 -33.741 8.118 1.00 76.06 81 VAL A O 1
ATOM 603 N N . LYS A 1 82 ? 23.717 -34.634 6.612 1.00 70.06 82 LYS A N 1
ATOM 604 C CA . LYS A 1 82 ? 22.814 -34.441 5.470 1.00 70.06 82 LYS A CA 1
ATOM 605 C C . LYS A 1 82 ? 21.771 -35.557 5.482 1.00 70.06 82 LYS A C 1
ATOM 607 O O . LYS A 1 82 ? 22.141 -36.725 5.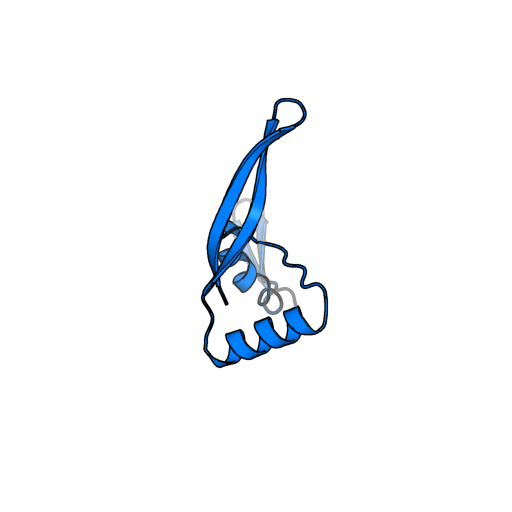400 1.00 70.06 82 LYS A O 1
ATOM 612 N N . THR A 1 83 ? 20.496 -35.216 5.604 1.00 65.56 83 THR A N 1
ATOM 613 C CA . THR A 1 83 ? 19.389 -36.162 5.444 1.00 65.56 83 THR A CA 1
ATOM 614 C C . THR A 1 83 ? 18.960 -36.140 3.978 1.00 65.56 83 THR A C 1
ATOM 616 O O . THR A 1 83 ? 18.779 -35.059 3.418 1.00 65.56 83 THR A O 1
ATOM 619 N N . GLN A 1 84 ? 18.898 -37.318 3.355 1.00 59.34 84 GLN A N 1
ATOM 620 C CA . GLN A 1 84 ? 18.469 -37.533 1.969 1.00 59.34 84 GLN A CA 1
ATOM 621 C C . GLN A 1 84 ? 16.956 -37.733 1.895 1.00 59.34 84 GLN A C 1
ATOM 623 O O . GLN A 1 84 ? 16.406 -38.302 2.865 1.00 59.34 84 GLN A O 1
#

pLDDT: mean 78.88, std 13.25, range [51.53, 97.88]

Organism: NCBI:txid29409

Secondary structure (DSSP, 8-state):
-EEEEEEEEEEEETTEEEEEEEEEEEE--HHHHHHHHHHHHHS-----PPPHHHHHHHTTTTT-SS--EEEEEETTEEEEEE--

Foldseek 3Di:
DAWDDFPWDFDDDPNDTDTDGPDTDDDDDPVRVVVVVVVVVVHDDDDDDDDPVCPVVVVVVVPPPPWPFDWDADPRDTDTDTDD

Radius of gyration: 22.17 Å; chains: 1; bounding box: 46×46×42 Å